Protein AF-A0A924JJQ2-F1 (afdb_monomer)

Structure (mmCIF, N/CA/C/O backbone):
data_AF-A0A924JJQ2-F1
#
_entry.id   AF-A0A924JJQ2-F1
#
loop_
_atom_site.group_PDB
_atom_site.id
_atom_site.type_symbol
_atom_site.label_atom_id
_atom_site.label_alt_id
_atom_site.label_comp_id
_atom_site.label_asym_id
_atom_site.label_entity_id
_atom_site.label_seq_id
_atom_site.pdbx_PDB_ins_code
_atom_site.Cartn_x
_atom_site.Cartn_y
_atom_site.Cartn_z
_atom_site.occupancy
_atom_site.B_iso_or_equiv
_atom_site.auth_seq_id
_atom_site.auth_comp_id
_atom_site.auth_asym_id
_atom_site.auth_atom_id
_atom_site.pdbx_PDB_model_num
ATOM 1 N N . ASP A 1 1 ? 18.341 3.957 -14.703 1.00 92.69 1 ASP A N 1
ATOM 2 C CA . ASP A 1 1 ? 17.499 4.510 -15.783 1.00 92.69 1 ASP A CA 1
ATOM 3 C C . ASP A 1 1 ? 16.068 4.714 -15.244 1.00 92.69 1 ASP A C 1
ATOM 5 O O . ASP A 1 1 ? 15.868 4.544 -14.043 1.00 92.69 1 ASP A O 1
ATOM 9 N N . ARG A 1 2 ? 15.090 5.098 -16.077 1.00 96.06 2 ARG A N 1
ATOM 10 C CA . ARG A 1 2 ? 13.691 5.309 -15.643 1.00 96.06 2 ARG A CA 1
ATOM 11 C C . ARG A 1 2 ? 12.985 4.010 -15.217 1.00 96.06 2 ARG A C 1
ATOM 13 O O . ARG A 1 2 ? 12.208 4.044 -14.271 1.00 96.06 2 ARG A O 1
ATOM 20 N N . ILE A 1 3 ? 13.274 2.880 -15.858 1.00 97.06 3 ILE A N 1
ATOM 21 C CA . ILE A 1 3 ? 12.811 1.539 -15.477 1.00 97.06 3 ILE A CA 1
ATOM 22 C C . ILE A 1 3 ? 13.362 1.161 -14.108 1.00 97.06 3 ILE A C 1
ATOM 24 O O . ILE A 1 3 ? 12.578 0.806 -13.238 1.00 97.06 3 ILE A O 1
ATOM 28 N N . GLY A 1 4 ? 14.666 1.328 -13.861 1.00 97.50 4 GLY A N 1
ATOM 29 C CA . GLY A 1 4 ? 15.239 1.082 -12.533 1.00 97.50 4 GLY A CA 1
ATOM 30 C C . GLY A 1 4 ? 14.560 1.897 -11.423 1.00 97.50 4 GLY A C 1
ATOM 31 O O . GLY A 1 4 ? 14.257 1.360 -10.360 1.00 97.50 4 GLY A O 1
ATOM 32 N N . GLN A 1 5 ? 14.237 3.170 -11.685 1.00 97.62 5 GLN A N 1
ATOM 33 C CA . GLN A 1 5 ? 13.484 4.009 -10.741 1.00 97.62 5 GLN A CA 1
ATOM 34 C C . GLN A 1 5 ? 12.058 3.488 -10.506 1.00 97.62 5 GLN A C 1
ATOM 36 O O . GLN A 1 5 ? 11.613 3.439 -9.361 1.00 97.62 5 GLN A O 1
ATOM 41 N N . LEU A 1 6 ? 11.347 3.082 -11.563 1.00 98.25 6 LEU A N 1
ATOM 42 C CA . LEU A 1 6 ? 10.001 2.509 -11.452 1.00 98.25 6 LEU A CA 1
ATOM 43 C C . LEU A 1 6 ? 10.005 1.172 -10.703 1.00 98.25 6 LEU A C 1
ATOM 45 O O . LEU A 1 6 ? 9.124 0.946 -9.881 1.00 98.25 6 LEU A O 1
ATOM 49 N N . THR A 1 7 ? 11.007 0.319 -10.920 1.00 97.88 7 THR A N 1
ATOM 50 C CA . THR A 1 7 ? 11.171 -0.941 -10.182 1.00 97.88 7 THR A CA 1
ATOM 51 C C . THR A 1 7 ? 11.346 -0.688 -8.689 1.00 97.88 7 THR A C 1
ATOM 53 O O . THR A 1 7 ? 10.651 -1.307 -7.887 1.00 97.88 7 THR A O 1
ATOM 56 N N . MET A 1 8 ? 12.205 0.266 -8.312 1.00 97.88 8 MET A N 1
ATOM 57 C CA . MET A 1 8 ? 12.378 0.654 -6.906 1.00 97.88 8 MET A CA 1
ATOM 58 C C . MET A 1 8 ? 11.070 1.176 -6.301 1.00 97.88 8 ME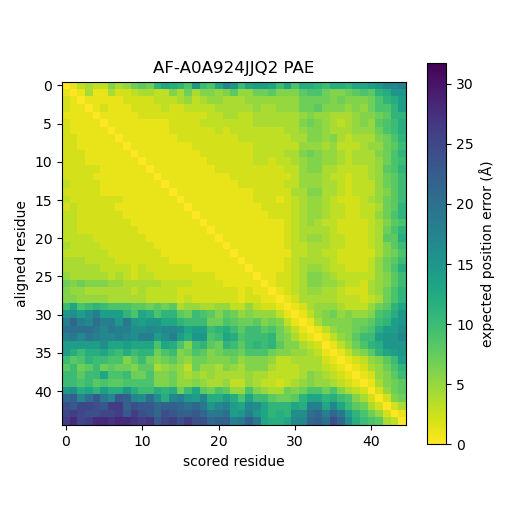T A C 1
ATOM 60 O O . MET A 1 8 ? 10.681 0.757 -5.216 1.00 97.88 8 MET A O 1
ATOM 64 N N . ARG A 1 9 ? 10.327 2.017 -7.035 1.00 98.00 9 ARG A N 1
ATOM 65 C CA . ARG A 1 9 ? 9.016 2.507 -6.580 1.00 98.00 9 ARG A CA 1
ATOM 66 C C . ARG A 1 9 ? 7.986 1.390 -6.438 1.00 98.00 9 ARG A C 1
ATOM 68 O O . ARG A 1 9 ? 7.208 1.411 -5.492 1.00 98.00 9 ARG A O 1
ATOM 75 N N . ASN A 1 10 ? 7.980 0.414 -7.340 1.00 97.44 10 ASN A N 1
ATOM 76 C CA . ASN A 1 10 ? 7.081 -0.735 -7.253 1.00 97.44 10 ASN A CA 1
ATOM 77 C C . ASN A 1 10 ? 7.370 -1.599 -6.018 1.00 97.44 10 ASN A C 1
ATOM 79 O O . ASN A 1 10 ? 6.429 -2.117 -5.412 1.00 97.44 10 ASN A O 1
ATOM 83 N N . LEU A 1 11 ? 8.642 -1.719 -5.626 1.00 97.88 11 LEU A N 1
ATOM 84 C CA . LEU A 1 11 ? 9.035 -2.416 -4.404 1.00 97.88 11 LEU A CA 1
ATOM 85 C C . LEU A 1 11 ? 8.512 -1.678 -3.163 1.00 97.88 11 LEU A C 1
ATOM 87 O O . LEU A 1 11 ? 7.768 -2.264 -2.379 1.00 97.88 11 LEU A O 1
ATOM 91 N N . ASP A 1 12 ? 8.768 -0.370 -3.065 1.00 97.56 12 ASP A N 1
ATOM 92 C CA . ASP A 1 12 ? 8.284 0.466 -1.955 1.00 97.56 12 ASP A CA 1
ATOM 93 C C . ASP A 1 12 ? 6.747 0.445 -1.827 1.00 97.56 12 ASP A C 1
ATOM 95 O O . ASP A 1 12 ? 6.192 0.394 -0.724 1.00 97.56 12 ASP A O 1
ATOM 99 N N . ILE A 1 13 ? 6.033 0.478 -2.961 1.00 97.38 13 ILE A N 1
ATOM 100 C CA . ILE A 1 13 ? 4.564 0.410 -3.006 1.00 97.38 13 ILE A CA 1
ATOM 101 C C . ILE A 1 13 ? 4.067 -0.933 -2.466 1.00 97.38 13 ILE A C 1
ATOM 103 O O . ILE A 1 13 ? 3.080 -0.971 -1.728 1.00 97.38 13 ILE A O 1
ATOM 107 N N . THR A 1 14 ? 4.726 -2.030 -2.837 1.00 97.75 14 THR A N 1
ATOM 108 C CA . THR A 1 14 ? 4.344 -3.380 -2.400 1.00 97.75 14 THR A CA 1
ATOM 109 C C 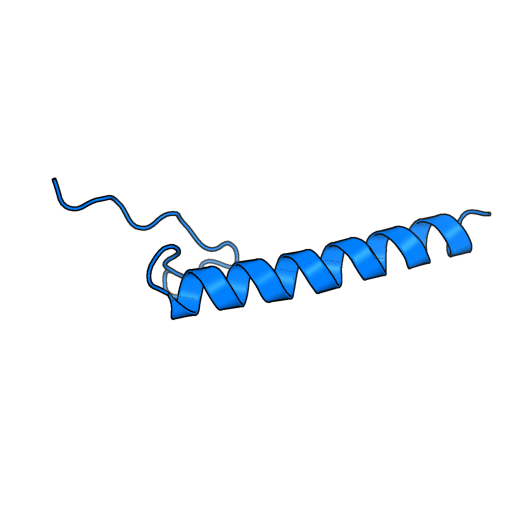. THR A 1 14 ? 4.521 -3.528 -0.892 1.00 97.75 14 THR A C 1
ATOM 111 O O . THR A 1 14 ? 3.577 -3.927 -0.205 1.00 97.75 14 THR A O 1
ATOM 114 N N . ASP A 1 15 ? 5.665 -3.100 -0.362 1.00 97.56 15 ASP A N 1
ATOM 115 C CA . ASP A 1 15 ? 5.947 -3.131 1.076 1.00 97.56 15 ASP A CA 1
ATOM 116 C C . ASP A 1 15 ? 4.968 -2.257 1.869 1.00 97.56 15 ASP A C 1
ATOM 118 O O . ASP A 1 15 ? 4.469 -2.648 2.928 1.00 97.56 15 ASP A O 1
ATOM 122 N N . THR A 1 16 ? 4.633 -1.079 1.339 1.00 96.31 16 THR A N 1
ATOM 123 C CA . THR A 1 16 ? 3.663 -0.178 1.974 1.00 96.31 16 THR A CA 1
ATOM 124 C C . THR A 1 16 ? 2.265 -0.797 2.008 1.00 96.31 16 THR A C 1
ATOM 12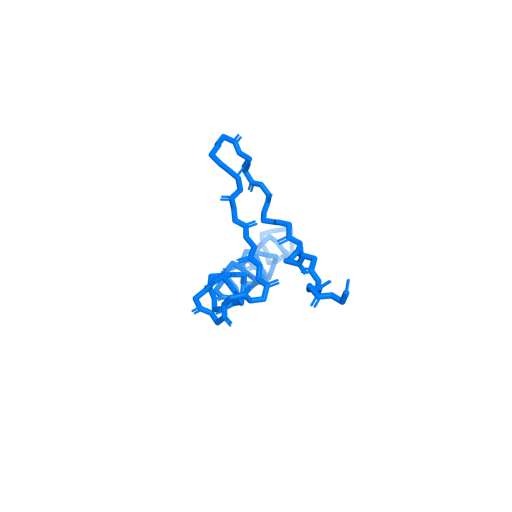6 O O . THR A 1 16 ? 1.595 -0.725 3.037 1.00 96.31 16 THR A O 1
ATOM 129 N N . ARG A 1 17 ? 1.826 -1.467 0.933 1.00 94.31 17 ARG A N 1
ATOM 130 C CA . ARG A 1 17 ? 0.535 -2.182 0.907 1.00 94.31 17 ARG A CA 1
ATOM 131 C C . ARG A 1 17 ? 0.474 -3.295 1.950 1.00 94.31 17 ARG A C 1
ATOM 133 O O . ARG A 1 17 ? -0.542 -3.416 2.629 1.00 94.31 17 ARG A O 1
ATOM 140 N N . ALA A 1 18 ? 1.556 -4.053 2.121 1.00 95.62 18 ALA A N 1
ATOM 141 C CA . ALA A 1 18 ? 1.632 -5.091 3.147 1.00 95.62 18 ALA A CA 1
ATOM 142 C C . ALA A 1 18 ? 1.514 -4.509 4.570 1.00 95.62 18 ALA A C 1
ATOM 144 O O . ALA A 1 18 ? 0.813 -5.071 5.410 1.00 95.62 18 ALA A O 1
ATOM 145 N N . LYS A 1 19 ? 2.138 -3.353 4.839 1.00 95.12 19 LYS A N 1
ATOM 146 C CA . LYS A 1 19 ? 1.999 -2.655 6.131 1.00 95.12 19 LYS A CA 1
ATOM 147 C C . LYS A 1 19 ? 0.580 -2.149 6.379 1.00 95.12 19 LYS A C 1
ATOM 149 O O . LYS A 1 19 ? 0.083 -2.286 7.490 1.00 95.12 19 LYS A O 1
ATOM 154 N N . LEU A 1 20 ? -0.074 -1.584 5.363 1.00 92.75 20 LEU A N 1
ATOM 155 C CA . LEU A 1 20 ? -1.459 -1.116 5.488 1.00 92.75 20 LEU A CA 1
A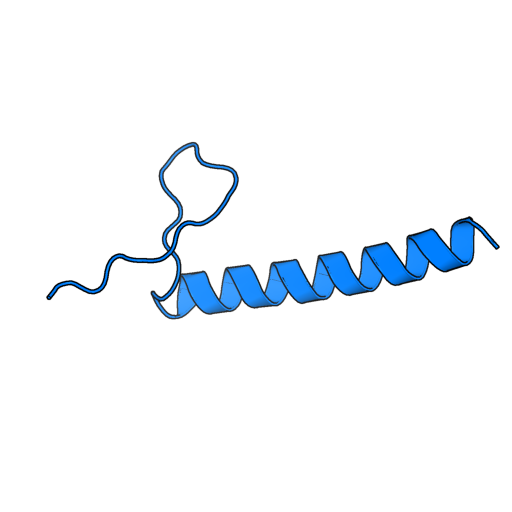TOM 156 C C . LEU A 1 20 ? -2.417 -2.269 5.815 1.00 92.75 20 LEU A C 1
ATOM 158 O O . LEU A 1 20 ? -3.272 -2.114 6.682 1.00 92.75 20 LEU A O 1
ATOM 162 N N . ASP A 1 21 ? -2.239 -3.429 5.179 1.00 91.50 21 ASP A N 1
ATOM 163 C CA . ASP A 1 21 ? -3.007 -4.641 5.492 1.0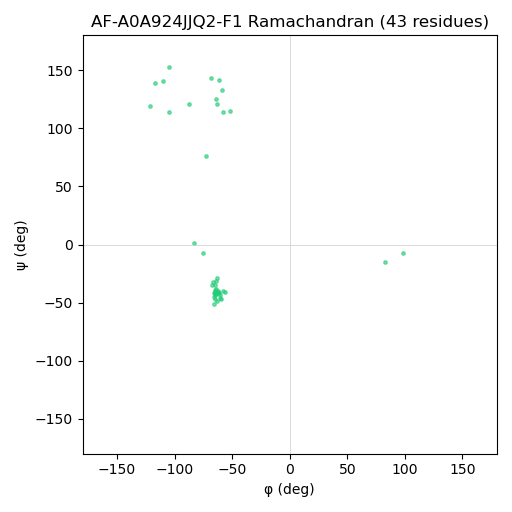0 91.50 21 ASP A CA 1
ATOM 164 C C . ASP A 1 21 ? -2.723 -5.148 6.918 1.00 91.50 21 ASP A C 1
ATOM 166 O O . ASP A 1 21 ? -3.646 -5.498 7.652 1.00 91.50 21 ASP A O 1
ATOM 170 N N . LEU A 1 22 ? -1.460 -5.119 7.360 1.00 93.62 22 LEU A N 1
ATOM 171 C CA . LEU A 1 22 ? -1.098 -5.450 8.740 1.00 93.62 22 LEU A CA 1
ATOM 172 C C . LEU A 1 22 ? -1.792 -4.525 9.750 1.00 93.62 22 LEU A C 1
ATOM 174 O O . LEU A 1 22 ? -2.357 -5.013 10.727 1.00 93.62 22 LEU A O 1
ATOM 178 N N . TYR A 1 23 ? -1.778 -3.213 9.513 1.00 92.38 23 TYR A N 1
ATOM 179 C CA . TYR A 1 23 ? -2.433 -2.248 10.395 1.00 92.38 23 TYR A CA 1
ATOM 180 C C . TYR A 1 23 ? -3.957 -2.385 10.390 1.00 92.38 23 TYR A C 1
ATOM 182 O O . TYR A 1 23 ? -4.584 -2.183 11.426 1.00 92.38 23 TYR A O 1
ATOM 190 N N . ALA A 1 24 ? -4.557 -2.776 9.264 1.00 89.12 24 ALA A N 1
ATOM 191 C CA . ALA A 1 24 ? -5.978 -3.098 9.215 1.00 89.12 24 ALA A CA 1
ATOM 192 C C . ALA A 1 24 ? -6.302 -4.345 10.055 1.00 89.12 24 ALA A C 1
ATOM 194 O O . ALA A 1 24 ? -7.225 -4.339 10.865 1.00 89.12 24 ALA A O 1
ATOM 195 N N . LYS A 1 25 ? -5.495 -5.406 9.926 1.00 88.69 25 LYS A N 1
ATOM 196 C CA . LYS A 1 25 ? -5.640 -6.643 10.714 1.00 88.69 25 LYS A CA 1
ATOM 197 C C . LYS A 1 25 ? -5.418 -6.431 12.209 1.00 88.69 25 LYS A C 1
ATOM 199 O O . LYS A 1 25 ? -6.030 -7.131 13.010 1.00 88.69 25 LYS A O 1
ATOM 204 N N . SER A 1 26 ? -4.555 -5.490 12.587 1.00 93.12 26 SER A N 1
ATOM 205 C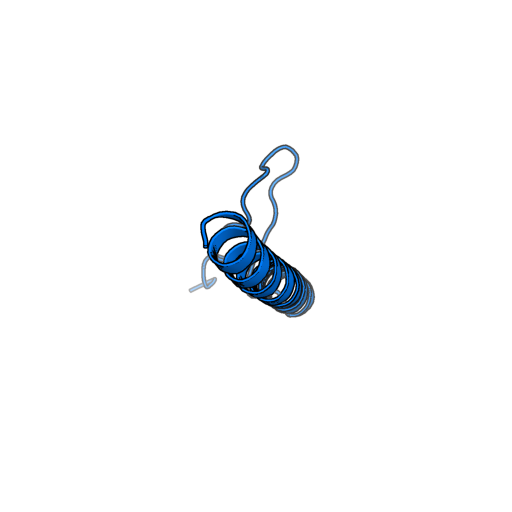 CA . SER A 1 26 ? -4.303 -5.148 13.989 1.00 93.12 26 SER A CA 1
ATOM 206 C C . SER A 1 26 ? -5.319 -4.160 14.573 1.00 93.12 26 SER A C 1
ATOM 208 O O . SER A 1 26 ? -5.147 -3.748 15.715 1.00 93.12 26 SER A O 1
ATOM 210 N N . GLY A 1 27 ? -6.326 -3.738 13.800 1.00 87.81 27 GLY A N 1
ATOM 211 C CA . GLY A 1 27 ? -7.342 -2.762 14.205 1.00 87.81 27 GLY A CA 1
ATOM 212 C C . GLY A 1 27 ? -6.921 -1.296 14.061 1.00 87.81 27 GLY A C 1
ATOM 213 O O . GLY A 1 27 ? -7.773 -0.430 13.999 1.00 87.81 27 GLY A O 1
ATOM 214 N N . LEU A 1 28 ? -5.631 -0.994 13.886 1.00 89.25 28 LEU A N 1
ATOM 215 C CA . LEU A 1 28 ? -5.123 0.387 13.833 1.00 89.25 28 LEU A CA 1
ATOM 216 C C . LEU A 1 28 ? -5.668 1.202 12.648 1.00 89.25 28 LEU A C 1
ATOM 218 O O . LEU A 1 28 ? -5.752 2.430 12.719 1.00 89.25 28 LEU A O 1
ATOM 222 N N . LEU A 1 29 ? -5.996 0.529 11.543 1.00 90.62 29 LEU A N 1
ATOM 223 C CA . LEU A 1 29 ? -6.656 1.134 10.391 1.00 90.62 29 LEU A CA 1
ATOM 224 C C . LEU A 1 29 ? -8.026 0.499 10.168 1.00 90.62 29 LEU A C 1
ATOM 226 O O . LEU A 1 29 ? -8.178 -0.719 10.198 1.00 90.62 29 LEU A O 1
ATOM 230 N N . SER A 1 30 ? -9.008 1.330 9.838 1.00 83.62 30 SER A N 1
ATOM 231 C CA . SER A 1 30 ? -10.319 0.894 9.366 1.00 83.62 30 SER A CA 1
ATOM 232 C C . SER A 1 30 ? -10.484 1.240 7.886 1.00 83.62 30 SER A C 1
ATOM 234 O O . SER A 1 30 ? -10.053 2.296 7.417 1.00 83.62 30 SER A O 1
ATOM 236 N N . ALA A 1 31 ? -11.094 0.337 7.121 1.00 76.00 31 ALA A N 1
ATOM 237 C CA . ALA A 1 31 ? -11.520 0.612 5.755 1.00 76.00 31 ALA A CA 1
ATOM 238 C C . ALA A 1 31 ? -13.041 0.798 5.759 1.00 76.00 31 ALA A C 1
ATOM 240 O O . ALA A 1 31 ? -13.786 -0.143 6.039 1.00 76.00 31 ALA A O 1
ATOM 241 N N . GLU A 1 32 ? -13.513 2.009 5.466 1.00 72.44 32 GLU A N 1
ATOM 242 C CA . GLU A 1 32 ? -14.941 2.236 5.246 1.00 72.44 32 GLU A CA 1
ATOM 243 C C . GLU A 1 32 ? -15.368 1.536 3.948 1.00 72.44 32 GLU A C 1
ATOM 245 O O . GLU A 1 32 ? -14.626 1.509 2.960 1.00 72.44 32 GLU A O 1
ATOM 250 N N . HIS A 1 33 ? -16.580 0.974 3.926 1.00 65.06 33 HIS A N 1
ATOM 251 C CA . HIS A 1 33 ? -17.135 0.387 2.707 1.00 65.06 33 HIS A CA 1
ATOM 252 C C . HIS A 1 33 ? -17.185 1.448 1.595 1.00 65.06 33 HIS A C 1
ATOM 254 O O . HIS A 1 33 ? -17.911 2.434 1.695 1.00 65.06 33 HIS A O 1
ATOM 260 N N . GLY A 1 34 ? -16.388 1.244 0.540 1.00 69.75 34 GLY A N 1
ATOM 261 C CA . GLY A 1 34 ? -16.270 2.155 -0.603 1.00 69.75 34 GLY A CA 1
ATOM 262 C C . GLY A 1 34 ? -15.073 3.114 -0.558 1.00 69.75 34 GLY A C 1
ATOM 263 O O . GLY A 1 34 ? -14.803 3.774 -1.561 1.00 69.75 34 GLY A O 1
ATOM 264 N N . SER A 1 35 ? -14.308 3.174 0.540 1.00 75.69 35 SER A N 1
ATOM 265 C CA . SER A 1 35 ? -13.064 3.953 0.589 1.00 75.69 35 SER A CA 1
ATOM 266 C C . SER A 1 35 ? -11.872 3.123 0.103 1.00 75.69 35 SER A C 1
ATOM 268 O O . SER A 1 35 ? -11.532 2.108 0.704 1.00 75.69 35 SER A O 1
ATOM 270 N N . ASN A 1 36 ? -11.187 3.583 -0.947 1.00 76.12 36 ASN A N 1
ATOM 271 C CA . ASN A 1 36 ? -9.940 2.965 -1.426 1.00 76.12 36 ASN A CA 1
ATOM 272 C C . ASN A 1 36 ? -8.721 3.271 -0.533 1.00 76.12 36 ASN A C 1
ATOM 274 O O . ASN A 1 36 ? -7.640 2.735 -0.769 1.00 76.12 36 ASN A O 1
ATOM 278 N N . ILE A 1 37 ? -8.870 4.156 0.459 1.00 82.94 37 ILE A N 1
ATOM 279 C CA . ILE A 1 37 ? -7.798 4.575 1.364 1.00 82.94 37 ILE A CA 1
ATOM 280 C C . ILE A 1 37 ? -8.223 4.241 2.800 1.00 82.94 37 ILE A C 1
ATOM 282 O O . ILE A 1 37 ? -9.232 4.787 3.251 1.00 82.94 37 ILE A O 1
ATOM 286 N N . PRO A 1 38 ? -7.474 3.380 3.516 1.00 83.69 38 PRO A N 1
ATOM 287 C CA . PRO A 1 38 ? -7.723 3.105 4.927 1.00 83.69 38 PRO A CA 1
ATOM 288 C C . PRO A 1 38 ? -7.580 4.374 5.775 1.00 83.69 38 PRO A C 1
ATOM 290 O O . PRO A 1 38 ? -6.683 5.188 5.542 1.00 83.69 38 PRO A O 1
ATOM 293 N N . LYS A 1 39 ? -8.443 4.532 6.776 1.00 84.12 39 LYS A N 1
ATOM 294 C CA . LYS A 1 39 ? -8.412 5.630 7.747 1.00 84.12 39 LYS A CA 1
ATOM 295 C C . LYS A 1 39 ? -7.870 5.129 9.081 1.00 84.12 39 LYS A C 1
ATOM 297 O O . LYS A 1 39 ? -8.018 3.954 9.406 1.00 84.12 39 LYS A O 1
ATOM 302 N N . LEU A 1 40 ? -7.272 6.027 9.859 1.00 84.88 40 LEU A N 1
ATOM 303 C CA . LEU A 1 40 ? -6.941 5.741 11.255 1.00 84.88 40 LEU A CA 1
ATOM 304 C C . LEU A 1 40 ? -8.224 5.396 12.009 1.00 84.88 40 LEU A C 1
ATOM 306 O O . LEU A 1 40 ? -9.235 6.086 11.850 1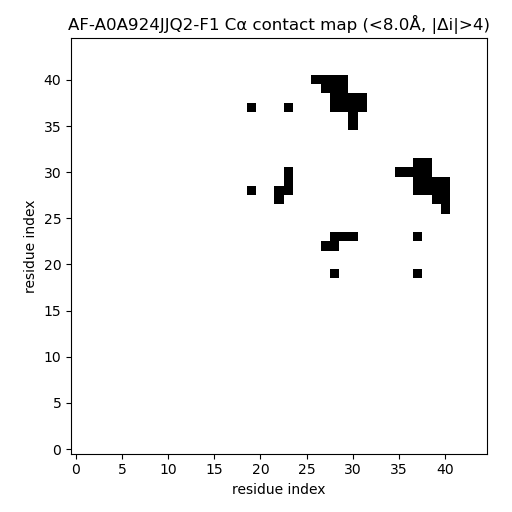.00 84.88 40 LEU A O 1
ATOM 310 N N . GLU A 1 41 ? -8.194 4.323 12.794 1.00 76.88 41 GLU A N 1
ATOM 311 C CA . GLU A 1 41 ? -9.250 4.104 13.774 1.00 76.88 41 GLU A CA 1
ATOM 312 C C . GLU A 1 41 ? -9.178 5.257 14.789 1.00 76.88 41 GLU A C 1
ATOM 314 O O . GLU A 1 41 ? -8.109 5.554 15.324 1.00 76.88 41 GLU A O 1
ATOM 319 N N . ASN A 1 42 ? -10.289 5.976 14.990 1.00 69.94 42 ASN A N 1
ATOM 320 C CA . ASN A 1 42 ? -10.355 6.968 16.060 1.00 69.94 42 ASN A CA 1
ATOM 321 C C . ASN A 1 42 ? -10.199 6.219 17.382 1.00 69.94 42 ASN A C 1
ATOM 323 O O . ASN A 1 42 ? -11.016 5.346 17.684 1.00 69.94 42 ASN A O 1
ATOM 327 N N . ASP A 1 43 ? -9.168 6.574 18.148 1.00 60.69 43 ASP A N 1
ATOM 328 C CA . ASP A 1 43 ? -9.010 6.132 19.528 1.00 60.69 43 ASP A CA 1
ATOM 329 C C . ASP A 1 43 ? -10.320 6.460 20.253 1.00 60.69 43 ASP A C 1
ATOM 331 O O . ASP A 1 43 ? -10.736 7.622 20.304 1.00 60.69 43 ASP A O 1
ATOM 335 N N . LYS A 1 44 ? -11.049 5.432 20.699 1.00 54.25 44 LYS A N 1
ATOM 336 C CA . LYS A 1 44 ? -12.274 5.610 21.484 1.00 54.25 44 LYS A CA 1
ATOM 337 C C . LYS A 1 44 ? -11.866 6.081 22.881 1.00 54.25 44 LYS A C 1
A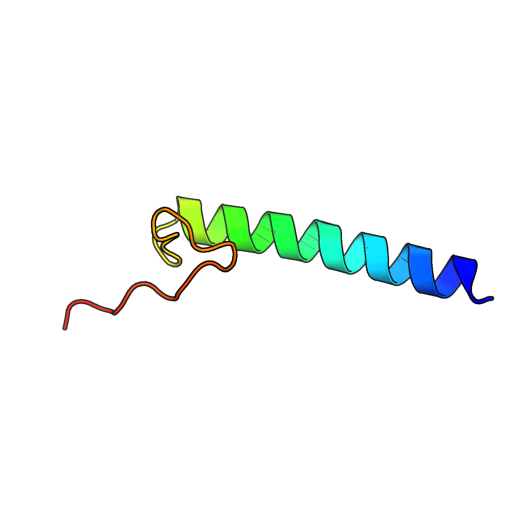TOM 339 O O . LYS A 1 44 ? -11.845 5.280 23.812 1.00 54.25 44 LYS A O 1
ATOM 344 N N . GLY A 1 45 ? -11.499 7.356 22.982 1.00 44.25 45 GLY A N 1
ATOM 345 C CA . GLY A 1 45 ? -11.418 8.125 24.222 1.00 44.25 45 GLY A CA 1
ATOM 346 C C . GLY A 1 45 ? -12.755 8.767 24.543 1.00 44.25 45 GLY A C 1
ATOM 347 O O . GLY A 1 45 ? -13.343 9.374 23.619 1.00 44.25 45 GLY A O 1
#

Radius of gyration: 14.25 Å; Cα contacts (8 Å, |Δi|>4): 25; chains: 1; bounding box: 35×15×40 Å

Foldseek 3Di:
DVVVVVVVVVVVVVVVVVVQVVCVVVVQWDDDVPDPDTDGDPDPD

Mean predicted aligned error: 5.78 Å

pLDDT: mean 86.87, std 12.88, range [44.25, 98.25]

Solvent-accessible surface area (backbone atoms only — not comparable to full-atom values): 2741 Å² total; per-residue (Å²): 107,75,66,57,53,51,53,54,50,52,49,56,52,52,55,49,51,54,50,53,52,51,33,36,75,70,54,55,26,40,67,55,94,89,49,94,6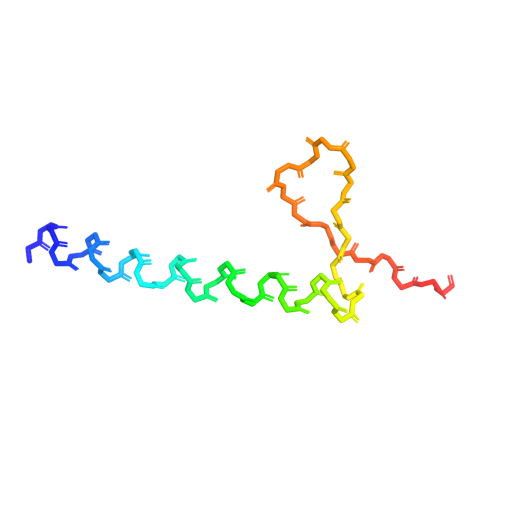1,72,39,74,49,75,77,91,121

Secondary structure (DSSP, 8-state):
-HHHHHHHHHHHHHHHHHHHHHHHHTTSEE--TT-SS-EEPP---

Sequence (45 aa):
DRIGQLTMRNLDITDTRAKLDLYAKSGLLSAEHGSNIPKLENDKG